Protein AF-A0A420EXS5-F1 (afdb_monomer_lite)

Secondary structure (DSSP, 8-state):
----------TT-TTS-TTTTTS---S----PPP-TT-SEEEEEEEE-TT--EEEEEEEEEEETTEEEEEEEEEE-HHHHHHHHHHS--SEEEEE-TTSSSEEEPPSSGGG--PPPPP-

pLDDT: mean 77.22, std 18.51, range [35.78, 96.69]

Organism: NCBI:txid1894969

Foldseek 3Di:
DDDPPDQPQCPPVPVDDPVCSPDRDDPPQQAPAFDAQFWEKEWAWDADPVRDIWIKIWTWGDDVPDTRHIDMDIHHLVVRVVVQVPGRHNFYWAADQPDGDTDGDDPDSVPDDHHDDDD

Radius of gyration: 18.19 Å; chains: 1; bounding box: 43×44×40 Å

Sequence (119 aa):
MRVVDTPRRREHAHYLPPQLRGQEIAPGQLLAQPREGYGTVYLHKGRDLHRRVVWVATWIDEVPGRTTGIDQIEGTREAVLAWVRSRPAAAYLIPAADGPGWVPMPDSDDDIDLPPLID

Structure (mmCIF, N/CA/C/O backbone):
data_AF-A0A420EXS5-F1
#
_entry.id   AF-A0A420EXS5-F1
#
loop_
_atom_site.group_PDB
_atom_site.id
_atom_site.type_symbol
_atom_site.label_atom_id
_atom_site.label_alt_id
_atom_site.label_comp_id
_atom_site.label_asym_id
_atom_site.label_entity_id
_atom_site.label_seq_id
_atom_site.pdbx_PDB_ins_code
_atom_site.Cartn_x
_atom_site.Cartn_y
_atom_site.Cartn_z
_atom_site.occupancy
_atom_site.B_iso_or_equiv
_atom_site.auth_seq_id
_atom_site.auth_comp_id
_atom_site.auth_asym_id
_atom_site.auth_atom_id
_atom_site.pdbx_PDB_model_num
ATOM 1 N N . MET A 1 1 ? -27.995 27.883 -13.853 1.00 35.78 1 MET A N 1
ATOM 2 C CA . MET A 1 1 ? -28.657 27.059 -12.821 1.00 35.78 1 MET A CA 1
ATOM 3 C C . MET A 1 1 ? -27.674 26.910 -11.662 1.00 35.78 1 MET A C 1
ATOM 5 O O . MET A 1 1 ? -26.665 26.244 -11.834 1.00 35.78 1 MET A O 1
ATOM 9 N N . ARG A 1 2 ? -27.857 27.652 -10.558 1.00 41.22 2 ARG A N 1
ATOM 10 C CA . ARG A 1 2 ? -26.971 27.585 -9.379 1.00 41.22 2 ARG A CA 1
ATOM 11 C C . ARG A 1 2 ? -27.422 26.409 -8.516 1.00 41.22 2 ARG A C 1
ATOM 13 O O . ARG A 1 2 ? -28.551 26.424 -8.035 1.00 41.22 2 ARG A O 1
ATOM 20 N N . VAL A 1 3 ? -26.569 25.401 -8.356 1.00 44.03 3 VAL A N 1
ATOM 21 C CA . VAL A 1 3 ? -26.771 24.338 -7.366 1.00 44.03 3 VAL A CA 1
ATOM 22 C C . VAL A 1 3 ? -26.542 24.975 -6.000 1.00 44.03 3 VAL A C 1
ATOM 24 O O . VAL A 1 3 ? -25.428 25.374 -5.676 1.00 44.03 3 VAL A O 1
ATOM 27 N N . VAL A 1 4 ? -27.621 25.166 -5.245 1.00 43.59 4 VAL A N 1
ATOM 28 C CA . VAL A 1 4 ? -27.546 25.562 -3.839 1.00 43.59 4 VAL A CA 1
ATOM 29 C C . VAL A 1 4 ? -27.165 24.301 -3.074 1.00 43.59 4 VAL A C 1
ATOM 31 O O . VAL A 1 4 ? -28.005 23.431 -2.842 1.00 43.59 4 VAL A O 1
ATOM 34 N N . ASP A 1 5 ? -25.877 24.173 -2.768 1.00 45.38 5 ASP A N 1
ATOM 35 C CA . ASP A 1 5 ? -25.338 23.108 -1.928 1.00 45.38 5 ASP A CA 1
ATOM 36 C C . ASP A 1 5 ? -25.982 23.251 -0.544 1.00 45.38 5 ASP A C 1
ATOM 38 O O . ASP A 1 5 ? -25.711 24.188 0.206 1.00 45.38 5 ASP A O 1
ATOM 42 N N . THR A 1 6 ? -26.986 22.421 -0.268 1.00 44.72 6 THR A N 1
ATOM 43 C CA . THR A 1 6 ? -27.777 22.545 0.956 1.00 44.72 6 THR A CA 1
ATOM 44 C C . THR A 1 6 ? -26.969 21.909 2.087 1.00 44.72 6 THR A C 1
ATOM 46 O O . THR A 1 6 ? -26.635 20.724 1.978 1.00 44.72 6 THR A O 1
ATOM 49 N N . PRO A 1 7 ? -26.643 22.632 3.174 1.00 46.25 7 PRO A N 1
ATOM 50 C CA . PRO A 1 7 ? -25.769 22.106 4.212 1.00 46.25 7 PRO A CA 1
ATOM 51 C C . PRO A 1 7 ? -26.441 20.932 4.926 1.00 46.25 7 PRO A C 1
ATOM 53 O O . PRO A 1 7 ? -27.407 21.085 5.677 1.00 46.25 7 PRO A O 1
ATOM 56 N N . ARG A 1 8 ? -25.928 19.722 4.676 1.00 52.88 8 ARG A N 1
ATOM 57 C CA . ARG A 1 8 ? -26.364 18.491 5.343 1.00 52.88 8 ARG A CA 1
ATOM 58 C C . ARG A 1 8 ? -25.896 18.526 6.798 1.00 52.88 8 ARG A C 1
ATOM 60 O O . ARG A 1 8 ? -24.793 18.083 7.116 1.00 52.88 8 ARG A O 1
ATOM 67 N N . ARG A 1 9 ? -26.730 19.066 7.691 1.00 49.62 9 ARG A N 1
ATOM 68 C CA . ARG A 1 9 ? -26.506 19.007 9.142 1.00 49.62 9 ARG A CA 1
ATOM 69 C C . ARG A 1 9 ? -26.409 17.544 9.588 1.00 49.62 9 ARG A C 1
ATOM 71 O O . ARG A 1 9 ? -27.311 16.753 9.336 1.00 49.62 9 ARG A O 1
ATOM 78 N N . ARG A 1 10 ? -25.302 17.180 10.243 1.00 57.47 10 ARG A N 1
ATOM 79 C CA . ARG A 1 10 ? -25.089 15.853 10.841 1.00 57.47 10 ARG A CA 1
ATOM 80 C C . ARG A 1 10 ? -25.531 15.869 12.299 1.00 57.47 10 ARG A C 1
ATOM 82 O O . ARG A 1 10 ? -24.711 15.956 13.205 1.00 57.47 10 ARG A O 1
ATOM 89 N N . GLU A 1 11 ? -26.820 15.698 12.523 1.00 46.31 11 GLU A N 1
ATOM 90 C CA . GLU A 1 11 ? -27.401 15.444 13.850 1.00 46.31 11 GLU A CA 1
ATOM 91 C C . GLU A 1 11 ? -26.883 14.150 14.532 1.00 46.31 11 GLU A C 1
ATOM 93 O O . GLU A 1 11 ? -27.165 13.913 15.702 1.00 46.31 11 GLU A O 1
ATOM 98 N N . HIS A 1 12 ? -26.031 13.363 13.852 1.00 47.88 12 HIS A N 1
ATOM 99 C CA . HIS A 1 12 ? -25.502 12.076 14.328 1.00 47.88 12 HIS A CA 1
ATOM 100 C C . HIS A 1 12 ? -23.959 11.941 14.327 1.00 47.88 12 HIS A C 1
ATOM 102 O O . HIS A 1 12 ? -23.432 10.832 14.421 1.00 47.88 12 HIS A O 1
ATOM 108 N N . ALA A 1 13 ? -23.185 13.033 14.229 1.00 58.03 13 ALA A N 1
ATOM 109 C CA . ALA A 1 13 ? -21.708 12.984 14.224 1.00 58.03 13 ALA A CA 1
ATOM 110 C C . ALA A 1 13 ? -21.086 12.867 15.636 1.00 58.03 13 ALA A C 1
ATOM 112 O O . ALA A 1 13 ? -20.237 13.668 16.035 1.00 58.03 13 ALA A O 1
ATOM 113 N N . HIS A 1 14 ? -21.504 11.862 16.411 1.00 60.22 14 HIS A N 1
ATOM 114 C CA . HIS A 1 14 ? -21.090 11.679 17.811 1.00 60.22 14 HIS A CA 1
ATOM 115 C C . HIS A 1 14 ? -19.585 11.407 17.996 1.00 60.22 14 HIS A C 1
ATOM 117 O O . HIS A 1 14 ? -19.059 11.635 19.084 1.00 60.22 14 HIS A O 1
ATOM 123 N N . TYR A 1 15 ? -18.891 10.990 16.936 1.00 57.22 15 TYR A N 1
ATOM 124 C CA . TYR A 1 15 ? -17.448 10.725 16.913 1.00 57.22 15 TYR A CA 1
ATOM 125 C C . TYR A 1 15 ? -16.570 11.988 16.841 1.00 57.22 15 TYR A C 1
ATOM 127 O O . TYR A 1 15 ? -15.353 11.880 16.949 1.00 57.22 15 TYR A O 1
ATOM 135 N N . LEU A 1 16 ? -17.150 13.181 16.662 1.00 55.25 16 LEU A N 1
ATOM 136 C CA . LEU A 1 16 ? -16.413 14.447 16.728 1.00 55.25 16 LEU A CA 1
ATOM 137 C C . LEU A 1 16 ? -16.478 15.063 18.141 1.00 55.25 16 LEU A C 1
ATOM 139 O O . LEU A 1 16 ? -17.503 14.908 18.822 1.00 55.25 16 LEU A O 1
ATOM 143 N N . PRO A 1 17 ? -15.441 15.812 18.574 1.00 58.25 17 PRO A N 1
ATOM 144 C CA . PRO A 1 17 ? -15.492 16.660 19.766 1.00 58.25 17 PRO A CA 1
ATOM 145 C C . PRO A 1 17 ? -16.710 17.602 19.738 1.00 58.25 17 PRO A C 1
ATOM 147 O O . PRO A 1 17 ? -17.045 18.104 18.660 1.00 58.25 17 PRO A O 1
ATOM 150 N N . PRO A 1 18 ? -17.376 17.8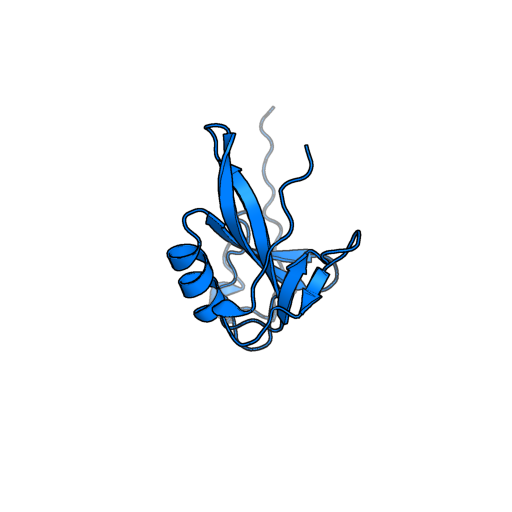84 20.879 1.00 64.25 18 PRO A N 1
ATOM 151 C CA . PRO A 1 18 ? -18.606 18.685 20.924 1.00 64.25 18 PRO A CA 1
ATOM 152 C C . PRO A 1 18 ? -18.522 20.032 20.192 1.00 64.25 18 PRO A C 1
ATOM 154 O O . PRO A 1 18 ? -19.492 20.461 19.577 1.00 64.25 18 PRO A O 1
ATOM 157 N N . GLN A 1 19 ? -17.346 20.659 20.203 1.00 61.41 19 GLN A N 1
ATOM 158 C CA . GLN A 1 19 ? -17.062 21.955 19.586 1.00 61.41 19 GLN A CA 1
ATOM 159 C C . GLN A 1 19 ? -17.052 21.904 18.046 1.00 61.41 19 GLN A C 1
ATOM 161 O O . GLN A 1 19 ? -17.253 22.928 17.397 1.00 61.41 19 GLN A O 1
ATOM 166 N N . LEU A 1 20 ? -16.840 20.720 17.458 1.00 55.66 20 LEU A N 1
ATOM 167 C CA . LEU A 1 20 ? -16.773 20.503 16.008 1.00 55.66 20 LEU A CA 1
ATOM 168 C C . LEU A 1 20 ? -18.087 19.965 15.420 1.00 55.66 20 LEU A C 1
ATOM 170 O O . LEU A 1 20 ? -18.266 19.974 14.207 1.00 55.66 20 LEU A O 1
ATOM 174 N N . ARG A 1 21 ? -19.039 19.535 16.261 1.00 61.22 21 ARG A N 1
ATOM 175 C CA . ARG A 1 21 ? -20.336 18.977 15.820 1.00 61.22 21 ARG A CA 1
ATOM 176 C C . ARG A 1 21 ? -21.265 20.008 15.169 1.00 61.22 21 ARG A C 1
ATOM 178 O O . ARG A 1 21 ? -22.186 19.624 14.457 1.00 61.22 21 ARG A O 1
ATOM 185 N N . GLY A 1 22 ? -21.039 21.297 15.429 1.00 54.62 22 GLY A N 1
ATOM 186 C CA . GLY A 1 22 ? -21.820 22.406 14.873 1.00 54.62 22 GLY A CA 1
ATOM 187 C C . GLY A 1 22 ? -21.205 23.071 13.639 1.00 54.62 22 GLY A C 1
ATOM 188 O O . GLY A 1 22 ? -21.798 24.013 13.122 1.00 54.62 22 GLY A O 1
ATOM 189 N N . GLN A 1 23 ? -20.027 22.627 13.188 1.00 53.09 23 GLN A N 1
ATOM 190 C CA . GLN A 1 23 ? -19.324 23.238 12.058 1.00 53.09 23 GLN A CA 1
ATOM 191 C C . GLN A 1 23 ? -19.739 22.582 10.735 1.00 53.09 23 GLN A C 1
ATOM 193 O O . GLN A 1 23 ? -19.932 21.367 10.663 1.00 53.09 23 GLN A O 1
ATOM 198 N N . GLU A 1 24 ? -19.880 23.389 9.680 1.00 46.81 24 GLU A N 1
ATOM 199 C CA . GLU A 1 24 ? -20.057 22.881 8.319 1.00 46.81 24 GLU A CA 1
ATOM 200 C C . GLU A 1 24 ? -18.814 22.089 7.908 1.00 46.81 24 GLU A C 1
ATOM 202 O O . GLU A 1 24 ? -17.711 22.624 7.818 1.00 46.81 24 GLU A O 1
ATOM 207 N N . ILE A 1 25 ? -18.993 20.794 7.658 1.00 50.66 25 ILE A N 1
ATOM 208 C CA . ILE A 1 25 ? -17.942 19.961 7.081 1.00 50.66 25 ILE A CA 1
ATOM 209 C C . ILE A 1 25 ? -18.079 20.122 5.572 1.00 50.66 25 ILE A C 1
ATOM 211 O O . ILE A 1 25 ? -19.005 19.569 4.975 1.00 50.66 25 ILE A O 1
ATOM 215 N N . ALA A 1 26 ? -17.186 20.907 4.966 1.00 43.72 26 ALA A N 1
ATOM 216 C CA . ALA A 1 26 ? -17.043 20.953 3.516 1.00 43.72 26 ALA A CA 1
ATOM 217 C C . ALA A 1 26 ? -16.956 19.513 2.964 1.00 43.72 26 ALA A C 1
ATOM 219 O O . ALA A 1 26 ? -16.426 18.639 3.653 1.00 43.72 26 ALA A O 1
ATOM 220 N N . PRO A 1 27 ? -17.401 19.230 1.728 1.00 46.69 27 PRO A N 1
ATOM 221 C CA . PRO A 1 27 ? -17.288 17.906 1.106 1.00 46.69 27 PRO A CA 1
ATOM 222 C C . PRO A 1 27 ? -15.832 17.493 0.807 1.00 46.69 27 PRO A C 1
ATOM 224 O O . PRO A 1 27 ? -15.592 16.622 -0.024 1.00 46.69 27 PRO A O 1
ATOM 227 N N . GLY A 1 28 ? -14.854 18.102 1.483 1.00 43.84 28 GLY A N 1
ATOM 228 C CA . GLY A 1 28 ? -13.497 17.607 1.538 1.00 43.84 28 GLY A CA 1
ATOM 229 C C . GLY A 1 28 ? -13.523 16.202 2.114 1.00 43.84 28 GLY A C 1
ATOM 230 O O . GLY A 1 28 ? -14.047 15.973 3.207 1.00 43.84 28 GLY A O 1
ATOM 231 N N . GLN A 1 29 ? -12.986 15.269 1.333 1.00 46.75 29 GLN A N 1
ATOM 232 C CA . GLN A 1 29 ? -12.497 13.976 1.786 1.00 46.75 29 GLN A CA 1
ATOM 233 C C . GLN A 1 29 ? -11.996 14.150 3.221 1.00 46.75 29 GLN A C 1
ATOM 235 O O . GLN A 1 29 ? -11.098 14.959 3.459 1.00 46.75 29 GLN A O 1
ATOM 240 N N . LEU A 1 30 ? -12.647 13.499 4.190 1.00 50.47 30 LEU A N 1
ATOM 241 C CA . LEU A 1 30 ? -12.121 13.490 5.547 1.00 50.47 30 LEU A CA 1
ATOM 242 C C . LEU A 1 30 ? -10.716 12.904 5.400 1.00 50.47 30 LEU A C 1
ATOM 244 O O . LEU A 1 30 ? -10.552 11.762 4.997 1.00 50.47 30 LEU A O 1
ATOM 248 N N . LEU A 1 31 ? -9.692 13.726 5.584 1.00 53.38 31 LEU A N 1
ATOM 249 C CA . LEU A 1 31 ? -8.320 13.257 5.662 1.00 53.38 31 LEU A CA 1
ATOM 250 C C . LEU A 1 31 ? -8.171 12.748 7.091 1.00 53.38 31 LEU A C 1
ATOM 252 O O . LEU A 1 31 ? -7.621 13.437 7.950 1.00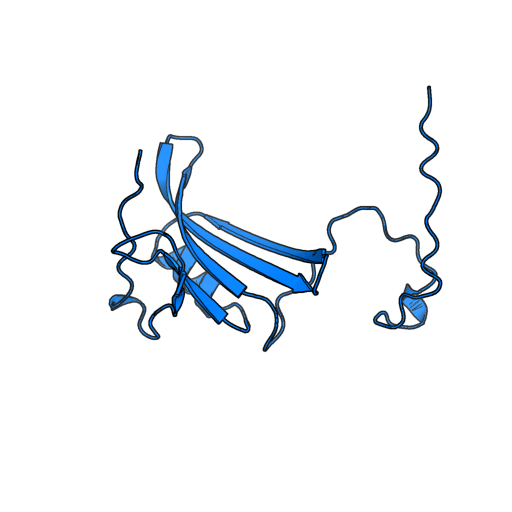 53.38 31 LEU A O 1
ATOM 256 N N . ALA A 1 32 ? -8.783 11.599 7.396 1.00 61.19 32 ALA A N 1
ATOM 257 C CA . ALA A 1 32 ? -8.456 10.912 8.633 1.00 61.19 32 ALA A CA 1
ATOM 258 C C . ALA A 1 32 ? -6.941 10.684 8.619 1.00 61.19 32 ALA A C 1
ATOM 260 O O . ALA A 1 32 ? -6.395 10.206 7.629 1.00 61.19 32 ALA A O 1
ATOM 261 N N . GLN A 1 33 ? -6.250 11.097 9.677 1.00 66.06 33 GLN A N 1
ATOM 262 C CA . GLN A 1 33 ? -4.840 10.756 9.814 1.00 66.06 33 GLN A CA 1
ATOM 263 C C . GLN A 1 33 ? -4.725 9.253 10.124 1.00 66.06 33 GLN A C 1
ATOM 265 O O . GLN A 1 33 ? -5.628 8.709 10.773 1.00 66.06 33 GLN A O 1
ATOM 270 N N . PRO A 1 34 ? -3.638 8.587 9.703 1.00 67.81 34 PRO A N 1
ATOM 271 C CA . PRO A 1 34 ? -3.330 7.224 10.125 1.00 67.81 34 PRO A CA 1
ATOM 272 C C . PRO A 1 34 ? -3.350 7.077 11.650 1.00 67.81 34 PRO A C 1
ATOM 274 O O . PRO A 1 34 ? -2.820 7.925 12.369 1.00 67.81 34 PRO A O 1
ATOM 277 N N . ARG A 1 35 ? -3.985 6.010 12.144 1.00 69.75 35 ARG A N 1
ATOM 278 C CA . ARG A 1 35 ? -4.172 5.710 13.573 1.00 69.75 35 ARG A CA 1
ATOM 279 C C . ARG A 1 35 ? -3.854 4.242 13.820 1.00 69.75 35 ARG A C 1
ATOM 281 O O . ARG A 1 35 ? -4.212 3.397 13.006 1.00 69.75 35 ARG A O 1
ATOM 288 N N . GLU A 1 36 ? -3.244 3.939 14.962 1.00 72.50 36 GLU A N 1
ATOM 289 C CA . GLU A 1 36 ? -2.912 2.559 15.337 1.00 72.50 36 GLU A CA 1
ATOM 290 C C . GLU A 1 36 ? -4.138 1.646 15.297 1.00 72.50 36 GLU A C 1
ATOM 292 O O . GLU A 1 36 ? -5.181 1.960 15.871 1.00 72.50 36 GLU A O 1
ATOM 297 N N . GLY A 1 37 ? -4.004 0.519 14.595 1.00 72.75 37 GLY A N 1
ATOM 298 C CA . GLY A 1 37 ? -5.074 -0.463 14.441 1.00 72.75 37 GLY A CA 1
ATOM 299 C C . GLY A 1 37 ? -6.187 -0.069 13.464 1.00 72.75 37 GLY A C 1
ATOM 300 O O . GLY A 1 37 ? -7.178 -0.792 13.393 1.00 72.75 37 GLY A O 1
ATOM 301 N N . TYR A 1 38 ? -6.045 1.025 12.702 1.00 81.00 38 TYR A N 1
ATOM 302 C CA . TYR A 1 38 ? -7.017 1.446 11.685 1.00 81.00 38 TYR A CA 1
ATOM 303 C C . TYR A 1 38 ? -6.386 1.626 10.304 1.00 81.00 38 TYR A C 1
ATOM 305 O O . TYR A 1 38 ? -5.227 2.013 10.152 1.00 81.00 38 TYR A O 1
ATOM 313 N N . GLY A 1 39 ? -7.200 1.379 9.281 1.00 86.06 39 GLY A N 1
ATOM 314 C CA . GLY A 1 39 ? -6.807 1.459 7.883 1.00 86.06 39 GLY A CA 1
ATOM 315 C C . GLY A 1 39 ? -5.831 0.371 7.436 1.00 86.06 39 GLY A C 1
ATOM 316 O O . GLY A 1 39 ? -5.253 -0.372 8.229 1.00 86.06 39 GLY A O 1
ATOM 317 N N . THR A 1 40 ? -5.685 0.245 6.125 1.00 91.25 40 THR A N 1
ATOM 318 C CA . THR A 1 40 ? -4.826 -0.745 5.470 1.00 91.25 40 THR A CA 1
ATOM 319 C C . THR A 1 40 ? -3.873 -0.037 4.528 1.00 91.25 40 THR A C 1
ATOM 321 O O . THR A 1 40 ? -4.283 0.855 3.784 1.00 91.25 40 THR A O 1
ATOM 324 N N . VAL A 1 41 ? -2.599 -0.420 4.574 1.00 94.31 41 VAL A N 1
ATOM 325 C CA . VAL A 1 41 ? -1.589 0.037 3.622 1.00 94.31 41 VAL A CA 1
ATOM 326 C C . VAL A 1 41 ? -1.455 -0.991 2.511 1.00 94.31 41 VAL A C 1
ATOM 328 O O . VAL A 1 41 ? -1.202 -2.163 2.772 1.00 94.31 41 VAL A O 1
ATOM 331 N N . TYR A 1 42 ? -1.581 -0.532 1.276 1.00 95.00 42 TYR A N 1
ATOM 332 C CA . TYR A 1 42 ? -1.365 -1.308 0.065 1.00 95.00 42 TYR A CA 1
ATOM 333 C C . TYR A 1 42 ? -0.080 -0.831 -0.593 1.00 95.00 42 TYR A C 1
ATOM 335 O O . TYR A 1 42 ? 0.048 0.358 -0.870 1.00 95.00 42 TYR A O 1
ATOM 343 N N . LEU A 1 43 ? 0.851 -1.740 -0.853 1.00 96.69 43 LEU A N 1
ATOM 344 C CA . LEU A 1 43 ? 2.137 -1.464 -1.483 1.00 96.69 43 LEU A CA 1
ATOM 345 C C . LEU A 1 43 ? 2.225 -2.227 -2.804 1.00 96.69 43 LEU A C 1
ATOM 347 O O . LEU A 1 43 ? 2.135 -3.447 -2.810 1.00 96.69 43 LEU A O 1
ATOM 351 N N . HIS A 1 44 ? 2.414 -1.537 -3.924 1.00 95.25 44 HIS A N 1
ATOM 352 C CA . HIS A 1 44 ? 2.500 -2.161 -5.245 1.00 95.25 44 HIS A CA 1
ATOM 353 C C . HIS A 1 44 ? 3.427 -1.378 -6.186 1.00 95.25 44 HIS A C 1
ATOM 355 O O . HIS A 1 44 ? 3.920 -0.300 -5.857 1.00 95.25 44 HIS A O 1
ATOM 361 N N . LYS A 1 45 ? 3.672 -1.918 -7.386 1.00 94.12 45 LYS A N 1
ATOM 362 C CA . LYS A 1 45 ? 4.315 -1.170 -8.475 1.00 94.12 45 LYS A CA 1
ATOM 363 C C . LYS A 1 45 ? 3.251 -0.442 -9.299 1.00 94.12 45 LYS A C 1
ATOM 365 O O . LYS A 1 45 ? 2.161 -0.967 -9.517 1.00 94.12 45 LYS A O 1
ATOM 370 N N . GLY A 1 46 ? 3.558 0.771 -9.739 1.00 91.00 46 GLY A N 1
ATOM 371 C CA . GLY A 1 46 ? 2.709 1.610 -10.583 1.00 91.00 46 GLY A CA 1
ATOM 372 C C . GLY A 1 46 ? 3.478 2.202 -11.761 1.00 91.00 46 GLY A C 1
ATOM 373 O O . GLY A 1 46 ? 4.661 1.916 -11.965 1.00 91.00 46 GLY A O 1
ATOM 374 N N . ARG A 1 47 ? 2.799 3.046 -12.539 1.00 89.44 47 ARG A N 1
ATOM 375 C CA . ARG A 1 47 ? 3.429 3.867 -13.575 1.00 89.44 47 ARG A CA 1
ATOM 376 C C . ARG A 1 47 ? 3.247 5.337 -13.242 1.00 89.44 47 ARG A C 1
ATOM 378 O O . ARG A 1 47 ? 2.117 5.757 -13.010 1.00 89.44 47 ARG A O 1
ATOM 385 N N . ASP A 1 48 ? 4.343 6.086 -13.284 1.00 86.75 48 ASP A N 1
ATOM 386 C CA . ASP A 1 48 ? 4.288 7.542 -13.182 1.00 86.75 48 ASP A CA 1
ATOM 387 C C . ASP A 1 48 ? 3.704 8.168 -14.463 1.00 86.75 48 ASP A C 1
ATOM 389 O O . ASP A 1 48 ? 3.446 7.499 -15.474 1.00 86.75 48 ASP A O 1
ATOM 393 N N . LEU A 1 49 ? 3.549 9.494 -14.459 1.00 85.44 49 LEU A N 1
ATOM 394 C CA . LEU A 1 49 ? 3.090 10.259 -15.627 1.00 85.44 49 LEU A CA 1
ATOM 395 C C . LEU A 1 49 ? 3.981 10.066 -16.870 1.00 85.44 49 LEU A C 1
ATOM 397 O O . LEU A 1 49 ? 3.545 10.317 -17.993 1.00 85.44 49 LEU A O 1
ATOM 401 N N . HIS A 1 50 ? 5.229 9.635 -16.685 1.00 88.19 50 HIS A N 1
ATOM 402 C CA . HIS A 1 50 ? 6.223 9.414 -17.731 1.00 88.19 50 HIS A CA 1
ATOM 403 C C . HIS A 1 50 ? 6.344 7.925 -18.108 1.00 88.19 50 HIS A C 1
ATOM 405 O O . HIS A 1 50 ? 7.274 7.546 -18.825 1.00 88.19 50 HIS A O 1
ATOM 411 N N . ARG A 1 51 ? 5.396 7.083 -17.665 1.00 86.56 51 ARG A N 1
ATOM 412 C CA . ARG A 1 51 ? 5.342 5.627 -17.885 1.00 86.56 51 ARG A CA 1
ATOM 413 C C . ARG A 1 51 ? 6.524 4.852 -17.299 1.00 86.56 51 ARG A C 1
ATOM 415 O O . ARG A 1 51 ? 6.778 3.720 -17.712 1.00 86.56 51 ARG A O 1
ATOM 422 N N . ARG A 1 52 ? 7.250 5.428 -16.345 1.00 88.44 52 ARG A N 1
ATOM 423 C CA . ARG A 1 52 ? 8.315 4.737 -15.617 1.00 88.44 52 ARG A CA 1
ATOM 424 C C . ARG A 1 52 ? 7.696 3.876 -14.532 1.00 88.44 52 ARG A C 1
ATOM 426 O O . ARG A 1 52 ? 6.719 4.268 -13.902 1.00 88.44 52 ARG A O 1
ATOM 433 N N . VAL A 1 53 ? 8.279 2.700 -14.320 1.00 90.62 53 VAL A N 1
ATOM 434 C CA . VAL A 1 53 ? 7.900 1.841 -13.199 1.00 90.62 53 VAL A CA 1
ATOM 435 C C . VAL A 1 53 ? 8.333 2.517 -11.905 1.00 90.62 53 VAL A C 1
ATOM 437 O O . VAL A 1 53 ? 9.506 2.848 -11.737 1.00 90.62 53 VAL A O 1
ATOM 440 N N . VAL A 1 54 ? 7.381 2.691 -10.999 1.00 94.56 54 VAL A N 1
ATOM 441 C CA . VAL A 1 54 ? 7.570 3.312 -9.686 1.00 94.56 54 VAL A CA 1
ATOM 442 C C . VAL A 1 54 ? 6.972 2.430 -8.603 1.00 94.56 54 VAL A C 1
ATOM 444 O O . VAL A 1 54 ? 6.123 1.579 -8.874 1.00 94.56 54 VAL A O 1
ATOM 447 N N . TRP A 1 55 ? 7.419 2.627 -7.369 1.00 95.62 55 TRP A N 1
ATOM 448 C CA . TRP A 1 55 ? 6.771 2.050 -6.199 1.00 95.62 55 TRP A CA 1
ATOM 449 C C . TRP A 1 55 ? 5.648 2.978 -5.751 1.00 95.62 55 TRP A C 1
ATOM 451 O O . TRP A 1 55 ? 5.787 4.199 -5.821 1.00 95.62 55 TRP A O 1
ATOM 461 N N . VAL A 1 56 ? 4.541 2.400 -5.304 1.00 95.19 56 VAL A N 1
ATOM 462 C CA . VAL A 1 56 ? 3.355 3.127 -4.852 1.00 95.19 56 VAL A CA 1
ATOM 463 C C . VAL A 1 56 ? 2.881 2.509 -3.549 1.00 95.19 56 VAL A C 1
ATOM 465 O O . VAL A 1 56 ? 2.757 1.288 -3.451 1.00 95.19 56 VAL A O 1
ATOM 468 N N . ALA A 1 57 ? 2.592 3.349 -2.560 1.00 95.88 57 ALA A N 1
ATOM 469 C CA . ALA A 1 57 ? 1.892 2.932 -1.357 1.00 95.88 57 ALA A CA 1
ATOM 470 C C . ALA A 1 57 ? 0.667 3.806 -1.113 1.00 95.88 57 ALA A C 1
ATOM 472 O O . ALA A 1 57 ? 0.748 5.028 -1.214 1.00 95.88 57 ALA A O 1
ATOM 473 N N . THR A 1 58 ? -0.448 3.172 -0.758 1.00 93.38 58 THR A N 1
ATOM 474 C CA . THR A 1 58 ? -1.704 3.847 -0.424 1.00 93.38 58 THR A CA 1
ATOM 475 C C . THR A 1 58 ? -2.199 3.349 0.921 1.00 93.38 58 THR A C 1
ATOM 477 O O . THR A 1 58 ? -2.392 2.151 1.107 1.00 93.38 58 THR A O 1
ATOM 480 N N . TRP A 1 59 ? -2.427 4.257 1.859 1.00 91.25 59 TRP A N 1
ATOM 481 C CA . TRP A 1 59 ? -3.157 3.985 3.089 1.00 91.25 59 TRP A CA 1
ATOM 482 C C . TRP A 1 59 ? -4.627 4.338 2.887 1.00 91.25 59 TRP A C 1
ATOM 484 O O . TRP A 1 59 ? -4.941 5.422 2.393 1.00 91.25 59 TRP A O 1
ATOM 494 N N . ILE A 1 60 ? -5.519 3.432 3.280 1.00 87.38 60 ILE A N 1
ATOM 495 C CA . ILE A 1 60 ? -6.967 3.614 3.180 1.00 87.38 60 ILE A CA 1
ATOM 496 C C . ILE A 1 60 ? -7.598 3.300 4.535 1.00 87.38 60 ILE A C 1
ATOM 498 O O . ILE A 1 60 ? -7.459 2.186 5.035 1.00 87.38 60 ILE A O 1
ATOM 502 N N . ASP A 1 61 ? -8.313 4.265 5.115 1.00 84.56 61 ASP A N 1
ATOM 503 C CA . ASP A 1 61 ? -9.191 4.047 6.271 1.00 84.56 61 ASP A CA 1
ATOM 504 C C . ASP A 1 61 ? -10.603 3.753 5.774 1.00 84.56 61 ASP A C 1
ATOM 506 O O . ASP A 1 61 ? -11.319 4.651 5.312 1.00 84.56 61 ASP A O 1
ATOM 510 N N . GLU A 1 62 ? -10.987 2.481 5.822 1.00 71.06 62 GLU A N 1
ATOM 511 C CA . GLU A 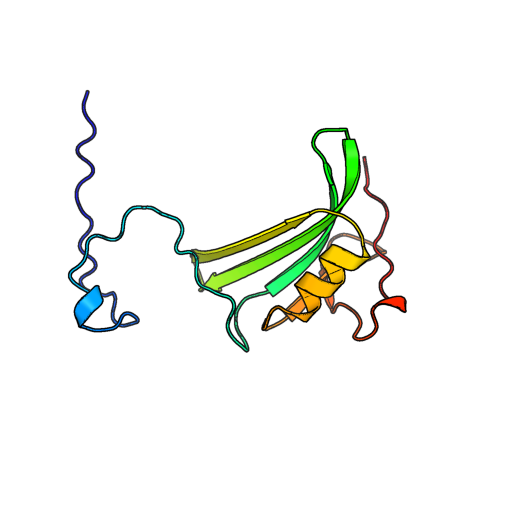1 62 ? -12.330 2.037 5.475 1.00 71.06 62 GLU A CA 1
ATOM 512 C C . GLU A 1 62 ? -13.142 1.815 6.747 1.00 71.06 62 GLU A C 1
ATOM 514 O O . GLU A 1 62 ? -12.859 0.936 7.561 1.00 71.06 62 GLU A O 1
ATOM 519 N N . VAL A 1 63 ? -14.208 2.595 6.897 1.00 63.22 63 VAL A N 1
ATOM 520 C CA . VAL A 1 63 ? -15.291 2.284 7.829 1.00 63.22 63 VAL A CA 1
ATOM 521 C C . VAL A 1 63 ? -16.345 1.511 7.029 1.00 63.22 63 VAL A C 1
ATOM 523 O O . VAL A 1 63 ? -16.585 1.865 5.874 1.00 63.22 63 VAL A O 1
ATOM 526 N N . PRO A 1 64 ? -17.007 0.471 7.573 1.00 55.66 64 PRO A N 1
ATOM 527 C CA . PRO A 1 64 ? -18.010 -0.287 6.827 1.00 55.66 64 PRO A CA 1
ATOM 528 C C . PRO A 1 64 ? -19.023 0.620 6.107 1.00 55.66 64 PRO A C 1
ATOM 530 O O . PRO A 1 64 ? -19.763 1.378 6.735 1.00 55.66 64 PRO A O 1
ATOM 533 N N . GLY A 1 65 ? -19.022 0.564 4.770 1.00 55.34 65 GLY A N 1
ATOM 534 C CA . GLY A 1 65 ? -19.886 1.374 3.904 1.00 55.34 65 GLY A CA 1
ATOM 535 C C . GLY A 1 65 ? -19.375 2.781 3.556 1.00 55.34 65 GLY A C 1
ATOM 536 O O . GLY A 1 65 ? -20.111 3.537 2.919 1.00 55.34 65 GLY A O 1
ATOM 537 N N . ARG A 1 66 ? -18.152 3.170 3.952 1.00 61.66 66 ARG A N 1
ATOM 538 C CA . ARG A 1 66 ? -17.567 4.476 3.607 1.00 61.66 66 ARG A CA 1
ATOM 539 C C . ARG A 1 66 ? -16.039 4.519 3.725 1.00 61.66 66 ARG A C 1
ATOM 541 O O . ARG A 1 66 ? -15.488 4.267 4.789 1.00 61.66 66 ARG A O 1
ATOM 548 N N . THR A 1 67 ? -15.366 4.994 2.681 1.00 63.59 67 THR A N 1
ATOM 549 C CA . THR A 1 67 ? -13.957 5.402 2.780 1.00 63.59 67 THR A CA 1
ATOM 550 C C . THR A 1 67 ? -13.859 6.734 3.527 1.00 63.59 67 THR A C 1
ATOM 552 O O . THR A 1 67 ? -14.535 7.704 3.168 1.00 63.59 67 THR A O 1
ATOM 555 N N . THR A 1 68 ? -13.052 6.783 4.588 1.00 68.62 68 THR A N 1
ATOM 556 C CA . THR A 1 68 ? -12.939 7.933 5.502 1.00 68.62 68 THR A CA 1
ATOM 557 C C . THR A 1 68 ? -11.561 8.574 5.537 1.00 68.62 68 THR A C 1
ATOM 559 O O . THR A 1 68 ? -11.421 9.580 6.223 1.00 68.62 68 THR A O 1
ATOM 562 N N . GLY A 1 69 ? -10.577 8.023 4.827 1.00 75.31 69 GLY A N 1
ATOM 563 C CA . GLY A 1 69 ? -9.241 8.595 4.673 1.00 75.31 69 GLY A CA 1
ATOM 564 C C . GLY A 1 69 ? -8.468 7.877 3.574 1.00 75.31 69 GLY A C 1
ATOM 565 O O . GLY A 1 69 ? -8.575 6.660 3.449 1.00 75.31 69 GLY A O 1
ATOM 566 N N . ILE A 1 70 ? -7.733 8.637 2.761 1.00 83.31 70 ILE A N 1
ATOM 567 C CA . ILE A 1 70 ? -6.797 8.112 1.762 1.00 83.31 70 ILE A CA 1
ATOM 568 C C . ILE A 1 70 ? -5.540 8.975 1.827 1.00 83.31 70 ILE A C 1
ATOM 570 O O . ILE A 1 70 ? -5.646 10.201 1.788 1.00 83.31 70 ILE A O 1
ATOM 574 N N . ASP A 1 71 ? -4.379 8.340 1.916 1.00 87.25 71 ASP A N 1
ATOM 575 C CA . ASP A 1 71 ? -3.075 8.988 1.782 1.00 87.25 71 ASP A CA 1
ATOM 576 C C . ASP A 1 71 ? -2.184 8.118 0.892 1.00 87.25 71 ASP A C 1
ATOM 578 O O . ASP A 1 71 ? -2.219 6.893 1.000 1.00 87.25 71 ASP A O 1
ATOM 582 N N . GLN A 1 72 ? -1.415 8.730 -0.004 1.00 90.19 72 GLN A N 1
ATOM 583 C CA . GLN A 1 72 ? -0.664 8.014 -1.033 1.00 90.19 72 GLN A CA 1
ATOM 584 C C . GLN A 1 72 ? 0.719 8.629 -1.233 1.00 90.19 72 GLN A C 1
ATOM 586 O O . GLN A 1 72 ? 0.883 9.849 -1.243 1.00 90.19 72 GLN A O 1
ATOM 591 N N . ILE A 1 73 ? 1.707 7.767 -1.460 1.00 93.00 73 ILE A N 1
ATOM 592 C CA . ILE A 1 73 ? 3.042 8.141 -1.919 1.00 93.00 73 ILE A CA 1
ATOM 593 C C . ILE A 1 73 ? 3.430 7.312 -3.143 1.00 93.00 73 ILE A C 1
ATOM 595 O O . ILE A 1 73 ? 3.075 6.140 -3.270 1.00 93.00 73 ILE A O 1
ATOM 599 N N . GLU A 1 74 ? 4.197 7.930 -4.030 1.00 94.31 74 GLU A N 1
ATOM 600 C CA . GLU A 1 74 ? 4.798 7.308 -5.202 1.00 94.31 74 GLU A CA 1
ATOM 601 C C . GLU A 1 74 ? 6.273 7.713 -5.277 1.00 94.31 74 GLU A C 1
ATOM 603 O O . GLU A 1 74 ? 6.619 8.859 -4.982 1.00 94.31 74 GLU A O 1
ATOM 608 N N . GLY A 1 75 ? 7.151 6.786 -5.667 1.00 93.25 75 GLY A N 1
ATOM 609 C CA . GLY A 1 75 ? 8.560 7.102 -5.873 1.00 93.25 75 GLY A CA 1
ATOM 610 C C . GLY A 1 75 ? 9.485 5.892 -5.890 1.00 93.25 75 GLY A C 1
ATOM 611 O O . GLY A 1 75 ? 9.176 4.845 -6.466 1.00 93.25 75 GLY A O 1
ATOM 612 N N . THR A 1 76 ? 10.666 6.065 -5.290 1.00 94.12 76 THR A N 1
ATOM 613 C CA . THR A 1 76 ? 11.665 4.997 -5.175 1.00 94.12 76 THR A CA 1
ATOM 614 C C . THR A 1 76 ? 11.238 3.957 -4.147 1.00 94.12 76 THR A C 1
ATOM 616 O O . THR A 1 76 ? 10.441 4.246 -3.251 1.00 94.12 76 THR A O 1
ATOM 619 N N . ARG A 1 77 ? 11.807 2.750 -4.249 1.00 94.38 77 ARG A N 1
ATOM 620 C CA . ARG A 1 77 ? 11.568 1.668 -3.287 1.00 94.38 77 ARG A CA 1
ATOM 621 C C . ARG A 1 77 ? 11.818 2.144 -1.857 1.00 94.38 77 ARG A C 1
ATOM 623 O O . ARG A 1 77 ? 10.968 1.976 -0.996 1.00 94.38 77 ARG A O 1
ATOM 630 N N . GLU A 1 78 ? 12.955 2.787 -1.624 1.00 95.19 78 GLU A N 1
ATOM 631 C CA . GLU A 1 78 ? 13.411 3.195 -0.294 1.00 95.19 78 GLU A CA 1
ATOM 632 C C . GLU A 1 78 ? 12.476 4.241 0.323 1.00 95.19 78 GLU A C 1
ATOM 634 O O . GLU A 1 78 ? 12.084 4.116 1.481 1.00 95.19 78 GLU A O 1
ATOM 639 N N . ALA A 1 79 ? 12.077 5.253 -0.456 1.00 95.88 79 ALA A N 1
ATOM 640 C CA . ALA A 1 79 ? 11.192 6.312 0.022 1.00 95.88 79 ALA A CA 1
ATOM 641 C C . ALA A 1 79 ? 9.794 5.775 0.355 1.00 95.88 79 ALA A C 1
ATOM 643 O O . ALA A 1 79 ? 9.206 6.138 1.376 1.00 95.88 79 ALA A O 1
ATOM 644 N N . VAL A 1 80 ? 9.274 4.887 -0.496 1.00 96.62 80 VAL A N 1
ATOM 645 C CA . VAL A 1 80 ? 7.951 4.291 -0.314 1.00 96.62 80 VAL A CA 1
ATOM 646 C C . VAL A 1 80 ? 7.948 3.326 0.870 1.00 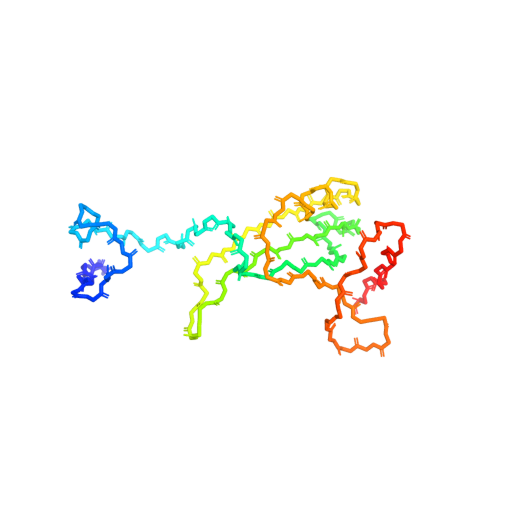96.62 80 VAL A C 1
ATOM 648 O O . VAL A 1 80 ? 7.042 3.403 1.693 1.00 96.62 80 VAL A O 1
ATOM 651 N N . LEU A 1 81 ? 8.964 2.473 1.025 1.00 96.44 81 LEU A N 1
ATOM 652 C CA . LEU A 1 81 ? 9.056 1.558 2.169 1.00 96.44 81 LEU A CA 1
ATOM 653 C C . LEU A 1 81 ? 9.205 2.306 3.496 1.00 96.44 81 LEU A C 1
ATOM 655 O O . LEU A 1 81 ? 8.479 2.007 4.444 1.00 96.44 81 LEU A O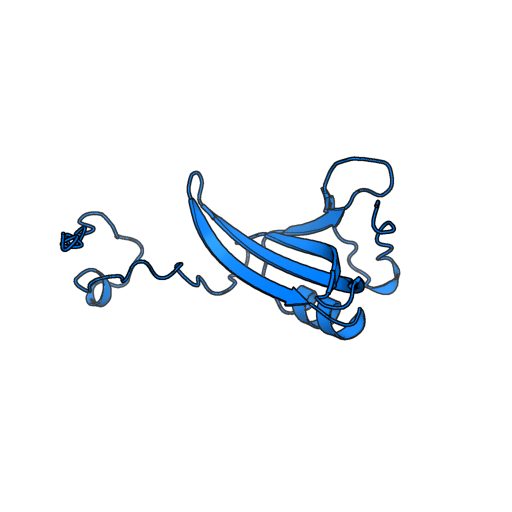 1
ATOM 659 N N . ALA A 1 82 ? 10.050 3.340 3.552 1.00 95.31 82 ALA A N 1
ATOM 660 C CA . ALA A 1 82 ? 10.167 4.185 4.739 1.00 95.31 82 ALA A CA 1
ATOM 661 C C . ALA A 1 82 ? 8.816 4.816 5.121 1.00 95.31 82 ALA A C 1
ATOM 663 O O . ALA A 1 82 ? 8.430 4.825 6.293 1.00 95.31 82 ALA A O 1
ATOM 664 N N . TRP A 1 83 ? 8.059 5.290 4.126 1.00 94.62 83 TRP A N 1
ATOM 665 C CA . TRP A 1 83 ? 6.708 5.799 4.340 1.00 94.62 83 TRP A CA 1
ATOM 666 C C . TRP A 1 83 ? 5.766 4.712 4.862 1.00 94.62 83 TRP A C 1
ATOM 668 O O . TRP A 1 83 ? 5.107 4.943 5.872 1.00 94.62 83 TRP A O 1
ATOM 678 N N . VAL A 1 84 ? 5.740 3.526 4.242 1.00 94.75 84 VAL A N 1
ATOM 679 C CA . VAL A 1 84 ? 4.893 2.394 4.656 1.00 94.75 84 VAL A CA 1
ATOM 680 C C . VAL A 1 84 ? 5.137 2.048 6.121 1.00 94.75 84 VAL A C 1
ATOM 682 O O . VAL A 1 84 ? 4.190 2.007 6.903 1.00 94.75 84 VAL A O 1
ATOM 685 N N . ARG A 1 85 ? 6.404 1.886 6.518 1.00 93.19 85 ARG A N 1
ATOM 686 C CA . ARG A 1 85 ? 6.786 1.531 7.893 1.00 93.19 85 ARG A CA 1
ATOM 687 C C . ARG A 1 85 ? 6.449 2.622 8.910 1.00 93.19 85 ARG A C 1
ATOM 689 O O . ARG A 1 85 ? 6.204 2.315 10.070 1.00 93.19 85 ARG A O 1
ATOM 696 N N . SER A 1 86 ? 6.392 3.884 8.485 1.00 91.06 86 SER A N 1
ATOM 697 C CA . SER A 1 86 ? 5.996 5.000 9.352 1.00 91.06 86 SER A CA 1
ATOM 698 C C . SER A 1 86 ? 4.492 5.067 9.639 1.00 91.06 86 SER A C 1
ATOM 700 O O . SER A 1 86 ? 4.078 5.795 10.543 1.00 91.06 86 SER A O 1
ATOM 702 N N . ARG A 1 87 ? 3.650 4.367 8.863 1.00 87.62 87 ARG A N 1
ATOM 703 C CA . ARG A 1 87 ? 2.195 4.462 9.013 1.00 87.62 87 ARG A CA 1
ATOM 704 C C . ARG A 1 87 ? 1.705 3.484 10.059 1.00 87.62 87 ARG A C 1
ATOM 706 O O . ARG A 1 87 ? 1.861 2.296 9.826 1.00 87.62 87 ARG A O 1
ATOM 713 N N . PRO A 1 88 ? 1.050 3.925 11.144 1.00 83.81 88 PRO A N 1
ATOM 714 C CA . PRO A 1 88 ? 0.343 3.012 12.025 1.00 83.81 88 PRO A CA 1
ATOM 715 C C . PRO A 1 88 ? -0.920 2.524 11.304 1.00 83.81 88 PRO A C 1
ATOM 717 O O . PRO A 1 88 ? -1.839 3.308 11.067 1.00 83.81 88 PRO A O 1
ATOM 720 N N . ALA A 1 89 ? -0.939 1.252 10.905 1.00 87.38 89 ALA A N 1
ATOM 721 C CA . ALA A 1 89 ? -2.040 0.639 10.165 1.00 87.38 89 ALA A CA 1
ATOM 722 C C . ALA A 1 89 ? -2.451 -0.701 10.784 1.00 87.38 89 ALA A C 1
ATOM 724 O O . ALA A 1 89 ? -1.670 -1.336 11.490 1.00 87.38 89 ALA A O 1
ATOM 725 N N . ALA A 1 90 ? -3.684 -1.134 10.522 1.00 88.19 90 ALA A N 1
ATOM 726 C CA . ALA A 1 90 ? -4.171 -2.444 10.957 1.00 88.19 90 ALA A CA 1
ATOM 727 C C . ALA A 1 90 ? -3.546 -3.594 10.154 1.00 88.19 90 ALA A C 1
ATOM 729 O O . ALA A 1 90 ? -3.388 -4.699 10.668 1.00 88.19 90 ALA A O 1
ATOM 730 N N . ALA A 1 91 ? -3.225 -3.335 8.886 1.00 91.62 91 ALA A N 1
ATOM 731 C CA . ALA A 1 91 ? -2.643 -4.306 7.974 1.00 91.62 91 ALA A CA 1
ATOM 732 C C . ALA A 1 91 ? -1.763 -3.621 6.923 1.00 91.62 91 ALA A C 1
ATOM 734 O O . ALA A 1 91 ? -2.034 -2.491 6.504 1.00 91.62 91 ALA A O 1
ATOM 735 N N . TYR A 1 92 ? -0.748 -4.351 6.470 1.00 95.44 92 TYR A N 1
ATOM 736 C CA . TYR A 1 92 ? 0.131 -3.986 5.363 1.00 95.44 92 TYR A CA 1
ATOM 737 C C . TYR A 1 92 ? 0.075 -5.107 4.340 1.00 95.44 92 TYR A C 1
ATOM 739 O O . TYR A 1 92 ? 0.277 -6.270 4.693 1.00 95.44 92 TYR A O 1
ATOM 747 N N . LEU A 1 93 ? -0.229 -4.769 3.093 1.00 96.19 93 LEU A N 1
ATOM 748 C CA . LEU A 1 93 ? -0.524 -5.733 2.048 1.00 96.19 93 LEU A CA 1
ATOM 749 C C . LEU A 1 93 ? 0.274 -5.446 0.776 1.00 96.19 93 LEU A C 1
ATOM 751 O O . LEU A 1 93 ? 0.439 -4.292 0.378 1.00 96.19 93 LEU A O 1
ATOM 755 N N . ILE A 1 94 ? 0.699 -6.515 0.107 1.00 96.31 94 ILE A N 1
ATOM 756 C CA . ILE A 1 94 ? 1.333 -6.505 -1.218 1.00 96.31 94 ILE A CA 1
ATOM 757 C C . ILE A 1 94 ? 0.559 -7.421 -2.181 1.00 96.31 94 ILE A C 1
ATOM 759 O O . ILE A 1 94 ? -0.151 -8.314 -1.714 1.00 96.31 94 ILE A O 1
ATOM 763 N N . PRO A 1 95 ? 0.646 -7.231 -3.509 1.00 94.38 95 PRO A N 1
ATOM 764 C CA . PRO A 1 95 ? 0.018 -8.127 -4.467 1.00 94.38 95 PRO A CA 1
ATOM 765 C C . PRO A 1 95 ? 0.537 -9.555 -4.309 1.00 94.38 95 PRO A C 1
ATOM 767 O O . PRO A 1 95 ? 1.735 -9.767 -4.116 1.00 94.38 95 PRO A O 1
ATOM 770 N N . ALA A 1 96 ? -0.356 -10.535 -4.429 1.00 91.12 96 ALA A N 1
ATOM 771 C CA . ALA A 1 96 ? 0.048 -11.931 -4.518 1.00 91.12 96 ALA A CA 1
ATOM 772 C C . ALA A 1 96 ? 0.896 -12.157 -5.785 1.00 91.12 96 ALA A C 1
ATOM 774 O O . ALA A 1 96 ? 0.551 -11.666 -6.859 1.00 91.12 96 ALA A O 1
ATOM 775 N N . ALA A 1 97 ? 1.990 -12.915 -5.670 1.00 86.62 97 ALA A N 1
ATOM 776 C CA . ALA A 1 97 ? 2.866 -13.201 -6.809 1.00 86.62 97 ALA A CA 1
ATOM 777 C C . ALA A 1 97 ? 2.169 -14.056 -7.885 1.00 86.62 97 ALA A C 1
ATOM 779 O O . ALA A 1 97 ? 2.310 -13.789 -9.077 1.00 86.62 97 ALA A O 1
ATOM 780 N N . ASP A 1 98 ? 1.372 -15.040 -7.457 1.00 84.44 98 ASP A N 1
ATOM 781 C CA . ASP A 1 98 ? 0.816 -16.082 -8.331 1.00 84.44 98 ASP A CA 1
ATOM 782 C C . ASP A 1 98 ? -0.654 -15.854 -8.729 1.00 84.44 98 ASP A C 1
ATOM 784 O O . ASP A 1 98 ? -1.340 -16.788 -9.152 1.00 84.44 98 ASP A O 1
ATOM 788 N N . GLY A 1 99 ? -1.188 -14.636 -8.594 1.00 78.56 99 GLY A N 1
ATOM 789 C CA . GLY A 1 99 ? -2.569 -14.387 -8.999 1.00 78.56 99 GLY A CA 1
ATOM 790 C C . GLY A 1 99 ? -3.208 -13.112 -8.460 1.00 78.56 99 GLY A C 1
ATOM 791 O O . GLY A 1 99 ? -2.540 -12.261 -7.875 1.00 78.56 99 GLY A O 1
ATOM 792 N N . PRO A 1 100 ? -4.528 -12.958 -8.667 1.00 83.94 100 PRO A N 1
ATOM 793 C CA . PRO A 1 100 ? -5.260 -11.821 -8.139 1.00 83.94 100 PRO A CA 1
ATOM 794 C C . PRO A 1 100 ? -5.350 -11.918 -6.615 1.00 83.94 100 PRO A C 1
ATOM 796 O O . PRO A 1 100 ? -5.722 -12.954 -6.066 1.00 83.94 100 PRO A O 1
ATOM 799 N N . GLY A 1 101 ? -5.067 -10.815 -5.932 1.00 90.31 101 GLY A N 1
ATOM 800 C CA . GLY A 1 101 ? -5.241 -10.717 -4.491 1.00 90.31 101 GLY A CA 1
ATOM 801 C C . GLY A 1 101 ? -4.122 -9.955 -3.808 1.00 90.31 101 GLY A C 1
ATOM 802 O O . GLY A 1 101 ? -3.159 -9.513 -4.434 1.00 90.31 101 GLY A O 1
ATOM 803 N N . TRP A 1 102 ? -4.284 -9.821 -2.500 1.00 93.69 102 TRP A N 1
ATOM 804 C CA . TRP A 1 102 ? -3.370 -9.117 -1.621 1.00 93.69 102 TRP A CA 1
ATOM 805 C C . TRP A 1 102 ? -2.978 -10.047 -0.479 1.00 93.69 102 TRP A C 1
ATOM 807 O O . TRP A 1 102 ? -3.841 -10.688 0.121 1.00 93.69 102 TRP A O 1
ATOM 817 N N . VAL A 1 103 ? -1.685 -10.129 -0.194 1.00 95.56 103 VAL A N 1
ATOM 818 C CA . VAL A 1 103 ? -1.119 -10.945 0.883 1.00 95.56 103 VAL A CA 1
ATOM 819 C C . VAL A 1 103 ? -0.422 -10.048 1.902 1.00 95.56 103 VAL A C 1
ATOM 821 O O . VAL A 1 103 ? -0.013 -8.939 1.546 1.00 95.56 103 VAL A O 1
ATOM 824 N N . PRO A 1 104 ? -0.285 -10.493 3.163 1.00 96.56 104 PRO A N 1
ATOM 825 C CA . PRO A 1 104 ? 0.476 -9.760 4.164 1.00 96.56 104 PRO A CA 1
ATOM 826 C C . PRO A 1 104 ? 1.882 -9.418 3.668 1.00 96.56 104 PRO A C 1
ATOM 828 O O . PRO A 1 104 ? 2.596 -10.271 3.142 1.00 96.56 104 PRO A O 1
ATOM 831 N N . MET A 1 105 ? 2.261 -8.156 3.839 1.00 95.19 105 MET A N 1
ATOM 832 C CA . MET A 1 105 ? 3.610 -7.679 3.569 1.00 95.19 105 MET A CA 1
ATOM 833 C C . MET A 1 105 ? 4.588 -8.303 4.581 1.00 95.19 105 MET A C 1
ATOM 835 O O . MET A 1 105 ? 4.287 -8.293 5.776 1.00 95.19 105 MET A O 1
ATOM 839 N N . PRO A 1 106 ? 5.752 -8.812 4.140 1.00 94.44 106 PRO A N 1
ATOM 840 C CA . PRO A 1 106 ? 6.802 -9.291 5.035 1.00 94.44 106 PRO A CA 1
ATOM 841 C C . PRO A 1 106 ? 7.285 -8.230 6.035 1.00 94.44 106 PRO A C 1
ATOM 843 O O . PRO A 1 106 ? 7.277 -7.025 5.759 1.00 94.44 106 PRO A O 1
ATOM 846 N N . ASP A 1 107 ? 7.775 -8.678 7.191 1.00 91.81 107 ASP A N 1
ATOM 847 C CA . ASP A 1 107 ? 8.325 -7.791 8.226 1.00 91.81 107 ASP A CA 1
ATOM 848 C C . ASP A 1 107 ? 9.665 -7.166 7.814 1.00 91.81 107 ASP A C 1
ATOM 850 O O . ASP A 1 107 ? 9.957 -6.029 8.184 1.00 91.81 107 ASP A O 1
ATOM 854 N N . SER A 1 108 ? 10.460 -7.889 7.022 1.00 94.12 108 SER A N 1
ATOM 855 C CA . SER A 1 108 ? 11.721 -7.405 6.461 1.00 94.12 108 SER A CA 1
ATOM 856 C C . SER A 1 108 ? 11.494 -6.758 5.103 1.00 94.12 108 SER A C 1
ATOM 858 O O . SER A 1 108 ? 10.797 -7.308 4.252 1.00 94.12 108 SER A O 1
ATOM 860 N N . ASP A 1 109 ? 12.126 -5.610 4.874 1.00 93.00 109 ASP A N 1
ATOM 861 C CA . ASP A 1 109 ? 12.057 -4.920 3.588 1.00 93.00 109 ASP A CA 1
ATOM 862 C C . ASP A 1 109 ? 12.749 -5.711 2.468 1.00 93.00 109 ASP A C 1
ATOM 864 O O . ASP A 1 109 ? 12.306 -5.671 1.319 1.00 93.00 109 ASP A O 1
ATOM 868 N N . ASP A 1 110 ? 13.808 -6.455 2.791 1.00 92.38 110 ASP A N 1
ATOM 869 C CA . ASP A 1 110 ? 14.588 -7.240 1.825 1.00 92.38 110 ASP A CA 1
ATOM 870 C C . ASP A 1 110 ? 13.817 -8.441 1.266 1.00 92.38 110 ASP A C 1
ATOM 872 O O . ASP A 1 110 ? 14.086 -8.874 0.147 1.00 92.38 110 ASP A O 1
ATOM 876 N N . ASP A 1 111 ? 12.807 -8.913 1.998 1.00 91.69 111 ASP A N 1
ATOM 877 C CA . ASP A 1 111 ? 11.935 -10.016 1.583 1.00 91.69 111 ASP A CA 1
ATOM 878 C C . ASP A 1 111 ? 10.764 -9.538 0.702 1.00 91.69 111 ASP A C 1
ATOM 880 O O . ASP A 1 111 ? 9.936 -10.335 0.258 1.00 91.69 111 ASP A O 1
ATOM 884 N N . ILE A 1 112 ? 10.664 -8.230 0.442 1.00 91.69 112 ILE A N 1
ATOM 885 C CA . ILE A 1 112 ? 9.596 -7.655 -0.377 1.00 91.69 112 ILE A CA 1
ATOM 886 C C . ILE A 1 112 ? 9.975 -7.750 -1.849 1.00 91.69 112 ILE A C 1
ATOM 888 O O . ILE A 1 112 ? 10.638 -6.864 -2.403 1.00 91.69 112 ILE A O 1
ATOM 892 N N . ASP A 1 113 ? 9.456 -8.787 -2.496 1.00 88.38 113 ASP A N 1
ATOM 893 C CA . ASP A 1 113 ? 9.473 -8.924 -3.946 1.00 88.38 113 ASP A CA 1
ATOM 894 C C . ASP A 1 113 ? 8.082 -8.649 -4.528 1.00 88.38 113 ASP A C 1
ATOM 896 O O . ASP A 1 113 ? 7.143 -9.431 -4.376 1.00 88.38 113 ASP A O 1
ATOM 900 N N . LEU A 1 114 ? 7.929 -7.488 -5.170 1.00 89.56 114 LEU A N 1
ATOM 901 C CA . LEU A 1 114 ? 6.676 -7.126 -5.826 1.00 89.56 114 LEU A CA 1
ATOM 902 C C . LEU A 1 114 ? 6.652 -7.670 -7.257 1.00 89.56 114 LEU A C 1
ATOM 904 O O . LEU A 1 114 ? 7.596 -7.384 -8.012 1.00 89.56 114 LEU A O 1
ATOM 908 N N . PRO A 1 115 ? 5.551 -8.313 -7.690 1.00 86.88 115 PRO A N 1
ATOM 909 C CA . PRO A 1 115 ? 5.430 -8.799 -9.057 1.00 86.88 115 PRO A CA 1
ATOM 910 C C . PRO A 1 115 ? 5.598 -7.655 -10.073 1.00 86.88 115 PRO A C 1
ATOM 912 O O . PRO A 1 115 ? 5.361 -6.480 -9.753 1.00 86.88 115 PRO A O 1
ATOM 915 N N . PRO A 1 116 ? 6.051 -7.955 -11.303 1.00 83.31 116 PRO A N 1
ATOM 916 C CA . PRO A 1 116 ? 6.154 -6.950 -12.355 1.00 83.31 116 PRO A CA 1
ATOM 917 C C . PRO A 1 116 ? 4.777 -6.352 -12.679 1.00 83.31 116 PRO A C 1
ATOM 919 O O . PRO A 1 116 ? 3.746 -7.000 -12.507 1.00 83.31 116 PRO A O 1
ATOM 922 N N . LEU A 1 117 ? 4.761 -5.113 -13.183 1.00 81.31 117 LEU A N 1
ATOM 923 C CA . LEU A 1 117 ? 3.538 -4.542 -13.748 1.00 81.31 117 LEU A CA 1
ATOM 924 C C . LEU A 1 117 ? 3.122 -5.359 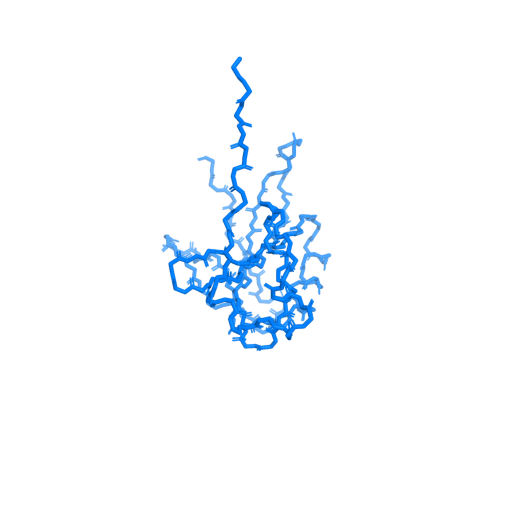-14.968 1.00 81.31 117 LEU A C 1
ATOM 926 O O . LEU A 1 117 ? 3.891 -5.476 -15.921 1.00 81.31 117 LEU A O 1
ATOM 930 N N . ILE A 1 118 ? 1.909 -5.896 -14.914 1.00 71.69 118 ILE A N 1
ATOM 931 C CA . ILE A 1 118 ? 1.252 -6.528 -16.054 1.00 71.69 118 ILE A CA 1
ATOM 932 C C . ILE A 1 118 ? 0.739 -5.395 -16.959 1.00 71.69 118 ILE A C 1
ATOM 934 O O . ILE A 1 118 ? 0.146 -4.438 -16.453 1.00 71.69 118 ILE A O 1
ATOM 938 N N . ASP A 1 119 ? 1.047 -5.466 -18.257 1.00 59.75 119 ASP A N 1
ATOM 939 C CA . ASP A 1 119 ? 0.636 -4.489 -19.283 1.00 59.75 119 ASP A CA 1
ATOM 940 C C . ASP A 1 119 ? -0.851 -4.583 -19.658 1.00 59.75 119 ASP A C 1
ATOM 942 O O . ASP A 1 119 ? -1.387 -5.716 -19.705 1.00 59.75 119 ASP A O 1
#